Protein AF-A0A2N1QP61-F1 (afdb_monomer)

Foldseek 3Di:
DDDDDDDDPVVVVVVVVVVVVVVQVVQKDAAFFKFKFKDFPAQLVRDDPPDPPVVSNHTDMDIDIAGFRGIDGQQDWGWGQHPVRDIDIGGTHDTQDQDPPDDTTDDSVCVCVVVVVVVVVVVVVD

Structure (mmCIF, N/CA/C/O backbone):
data_AF-A0A2N1QP61-F1
#
_entry.id   AF-A0A2N1QP61-F1
#
loop_
_atom_site.group_PDB
_atom_site.id
_atom_site.type_symbol
_atom_site.label_atom_id
_atom_site.label_alt_id
_atom_site.label_comp_id
_atom_site.label_asym_id
_atom_site.label_entity_id
_atom_site.label_seq_id
_atom_site.pdbx_PDB_ins_code
_atom_site.Cartn_x
_atom_site.Cartn_y
_atom_site.Cartn_z
_atom_site.occupancy
_atom_site.B_iso_or_equiv
_atom_site.auth_seq_id
_atom_site.auth_comp_id
_atom_site.auth_asym_id
_atom_site.auth_atom_id
_atom_site.pdbx_PDB_model_num
ATOM 1 N N . MET A 1 1 ? -13.487 -36.719 -17.118 1.00 32.72 1 MET A N 1
ATOM 2 C CA . MET A 1 1 ? -12.555 -37.842 -17.343 1.00 32.72 1 MET A CA 1
ATOM 3 C C . MET A 1 1 ? -11.614 -37.894 -16.144 1.00 32.72 1 MET A C 1
ATOM 5 O O . MET A 1 1 ? -10.781 -37.013 -16.001 1.00 32.72 1 MET A O 1
ATOM 9 N N . PHE A 1 2 ? -11.874 -38.816 -15.212 1.00 31.78 2 PHE A N 1
ATOM 10 C CA . PHE A 1 2 ? -11.122 -39.012 -13.964 1.00 31.78 2 PHE A CA 1
ATOM 11 C C . PHE A 1 2 ? -9.809 -39.747 -14.272 1.00 31.78 2 PHE A C 1
ATOM 13 O O . PHE A 1 2 ? -9.855 -40.824 -14.861 1.00 31.78 2 PHE A O 1
ATOM 20 N N . VAL A 1 3 ? -8.660 -39.190 -13.883 1.00 34.03 3 VAL A N 1
ATOM 21 C CA . VAL A 1 3 ? -7.358 -39.876 -13.964 1.00 34.03 3 VAL A CA 1
ATOM 22 C C . VAL A 1 3 ? -6.952 -40.347 -12.568 1.00 34.03 3 VAL A C 1
ATOM 24 O O . VAL A 1 3 ? -7.155 -39.652 -11.575 1.00 34.03 3 VAL A O 1
ATOM 27 N N . ALA A 1 4 ? -6.461 -41.584 -12.529 1.00 35.06 4 ALA A N 1
ATOM 28 C CA . ALA A 1 4 ? -6.325 -42.447 -11.369 1.00 35.06 4 ALA A CA 1
ATOM 29 C C . ALA A 1 4 ? -5.340 -41.963 -10.291 1.00 35.06 4 ALA A C 1
ATOM 31 O O . ALA A 1 4 ? -4.312 -41.341 -10.545 1.00 35.06 4 ALA A O 1
ATOM 32 N N . TYR A 1 5 ? -5.694 -42.338 -9.065 1.00 39.62 5 TYR A N 1
ATOM 33 C CA . TYR A 1 5 ? -5.046 -42.062 -7.792 1.00 39.62 5 TYR A CA 1
ATOM 34 C C . TYR A 1 5 ? -3.871 -43.035 -7.568 1.00 39.62 5 TYR A C 1
ATOM 36 O O . TYR A 1 5 ? -4.094 -44.222 -7.330 1.00 39.62 5 TYR A O 1
ATOM 44 N N . LEU A 1 6 ? -2.622 -42.560 -7.620 1.00 43.22 6 LEU A N 1
ATOM 45 C CA . LEU A 1 6 ? -1.447 -43.364 -7.254 1.00 43.22 6 LEU A CA 1
ATOM 46 C C . LEU A 1 6 ? -1.071 -43.138 -5.780 1.00 43.22 6 LEU A C 1
ATOM 48 O O . LEU A 1 6 ? -0.703 -42.042 -5.355 1.00 43.22 6 LEU A O 1
ATOM 52 N N . HIS A 1 7 ? -1.190 -44.217 -5.005 1.00 45.06 7 HIS A N 1
ATOM 53 C CA . HIS A 1 7 ? -0.751 -44.360 -3.618 1.00 45.06 7 HIS A CA 1
ATOM 54 C C . HIS A 1 7 ? 0.782 -44.421 -3.540 1.00 45.06 7 HIS A C 1
ATOM 56 O O . HIS A 1 7 ? 1.375 -45.493 -3.597 1.00 45.06 7 HIS A O 1
ATOM 62 N N . SER A 1 8 ? 1.433 -43.272 -3.376 1.00 39.12 8 SER A N 1
ATOM 63 C CA . SER A 1 8 ? 2.819 -43.213 -2.908 1.00 39.12 8 SER A CA 1
ATOM 64 C C . SER A 1 8 ? 2.978 -41.998 -2.003 1.00 39.12 8 SER A C 1
ATOM 66 O O . SER A 1 8 ? 2.856 -40.855 -2.449 1.00 39.12 8 SER A O 1
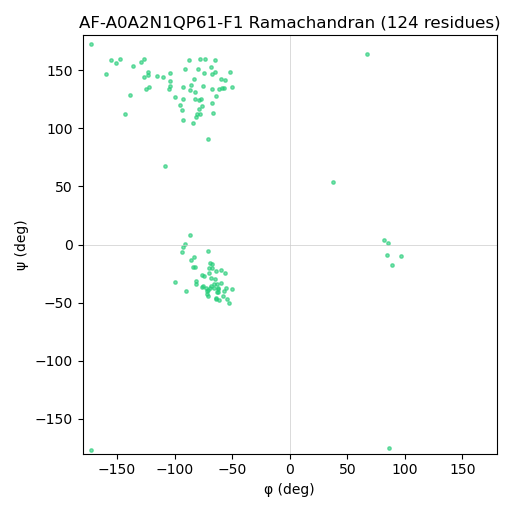ATOM 68 N N . SER A 1 9 ? 3.210 -42.241 -0.711 1.00 52.19 9 SER A N 1
ATOM 69 C CA . SER A 1 9 ? 3.411 -41.199 0.309 1.00 52.19 9 SER A CA 1
ATOM 70 C C . SER A 1 9 ? 4.559 -40.246 -0.044 1.00 52.19 9 SER A C 1
ATOM 72 O O . SER A 1 9 ? 4.516 -39.085 0.339 1.00 52.19 9 SER A O 1
ATOM 74 N N . LYS A 1 10 ? 5.520 -40.691 -0.865 1.00 49.25 10 LYS A N 1
AT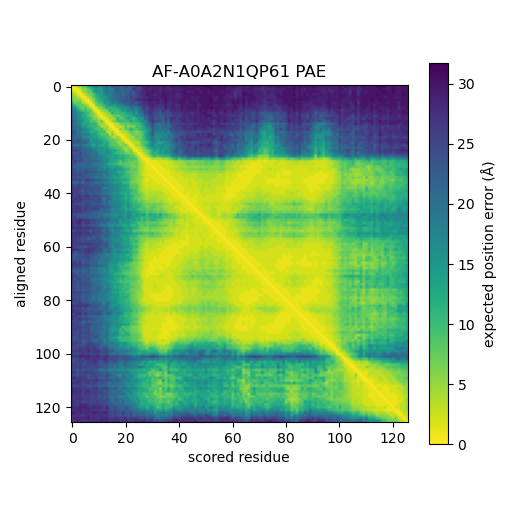OM 75 C CA . LYS A 1 10 ? 6.644 -39.878 -1.355 1.00 49.25 10 LYS A CA 1
ATOM 76 C C . LYS A 1 10 ? 6.272 -38.882 -2.459 1.00 49.25 10 LYS A C 1
ATOM 78 O O . LYS A 1 10 ? 6.939 -37.867 -2.619 1.00 49.25 10 LYS A O 1
ATOM 83 N N . VAL A 1 11 ? 5.217 -39.162 -3.228 1.00 52.69 11 VAL A N 1
ATOM 84 C CA . VAL A 1 11 ? 4.763 -38.281 -4.319 1.00 52.69 11 VAL A CA 1
ATOM 85 C C . VAL A 1 11 ? 3.913 -37.136 -3.770 1.00 52.69 11 VAL A C 1
ATOM 87 O O . VAL A 1 11 ? 4.007 -36.023 -4.273 1.00 52.69 11 VAL A O 1
ATOM 90 N N . ARG A 1 12 ? 3.140 -37.374 -2.701 1.00 49.28 12 ARG A N 1
ATOM 91 C CA . ARG A 1 12 ? 2.321 -36.337 -2.049 1.00 49.28 12 ARG A CA 1
ATOM 92 C C . ARG A 1 12 ? 3.173 -35.221 -1.441 1.00 49.28 12 ARG A C 1
ATOM 94 O O . ARG A 1 12 ? 2.945 -34.069 -1.775 1.00 49.28 12 ARG A O 1
ATOM 101 N N . GLU A 1 13 ? 4.229 -35.575 -0.703 1.00 49.84 13 GLU A N 1
ATOM 102 C CA . GLU A 1 13 ? 5.192 -34.609 -0.139 1.00 49.84 13 GLU A CA 1
ATOM 103 C C . GLU A 1 13 ? 5.814 -33.703 -1.221 1.00 49.84 13 GLU A C 1
ATOM 105 O O . GLU A 1 13 ? 6.006 -32.507 -1.012 1.00 49.84 13 GLU A O 1
ATOM 110 N N . ASN A 1 14 ? 6.092 -34.260 -2.406 1.00 51.31 14 ASN A N 1
ATOM 111 C CA . ASN A 1 14 ? 6.710 -33.528 -3.511 1.00 51.31 14 ASN A CA 1
ATOM 112 C C . ASN A 1 14 ? 5.713 -32.599 -4.230 1.00 51.31 14 ASN A C 1
ATOM 114 O O . ASN A 1 14 ? 6.067 -31.496 -4.634 1.00 51.31 14 ASN A O 1
ATOM 118 N N . VAL A 1 15 ? 4.449 -33.013 -4.367 1.00 55.62 15 VAL A N 1
ATOM 119 C CA . VAL A 1 15 ? 3.389 -32.181 -4.964 1.00 55.62 15 VAL A CA 1
ATOM 120 C C . VAL A 1 15 ? 2.972 -31.052 -4.018 1.00 55.62 15 VAL A C 1
ATOM 122 O O . VAL A 1 15 ? 2.773 -29.932 -4.482 1.00 55.62 15 VAL A O 1
ATOM 125 N N . ASP A 1 16 ? 2.918 -31.306 -2.709 1.00 54.53 16 ASP A N 1
ATOM 126 C CA . ASP A 1 16 ? 2.632 -30.284 -1.696 1.00 54.53 16 ASP A CA 1
ATOM 127 C C . ASP A 1 16 ? 3.723 -29.197 -1.671 1.00 54.53 16 ASP A C 1
ATOM 129 O O . ASP A 1 16 ? 3.402 -28.008 -1.647 1.00 54.53 16 ASP A O 1
ATOM 133 N N . GLY A 1 17 ? 5.002 -29.577 -1.797 1.00 51.47 17 GLY A N 1
ATOM 134 C CA . GLY A 1 17 ? 6.114 -28.626 -1.925 1.00 51.47 17 GLY A CA 1
ATOM 135 C C . GLY A 1 17 ? 6.080 -27.803 -3.222 1.00 51.47 17 GLY A C 1
ATOM 136 O O . GLY A 1 17 ? 6.353 -26.605 -3.204 1.00 51.47 17 GLY A O 1
ATOM 137 N N . ILE A 1 18 ? 5.677 -28.409 -4.345 1.00 58.19 18 ILE A N 1
ATOM 138 C CA . ILE A 1 18 ? 5.511 -27.711 -5.634 1.00 58.19 18 ILE A CA 1
ATOM 139 C C . ILE A 1 18 ? 4.324 -26.736 -5.590 1.00 58.19 18 ILE A C 1
ATOM 141 O O . ILE A 1 18 ? 4.393 -25.651 -6.168 1.00 58.19 18 ILE A O 1
ATOM 145 N N . LEU A 1 19 ? 3.235 -27.096 -4.905 1.00 52.09 19 LEU A N 1
ATOM 146 C CA . LEU A 1 19 ? 2.079 -26.218 -4.721 1.00 52.09 19 LEU A CA 1
ATOM 147 C C . LEU A 1 19 ? 2.396 -25.063 -3.768 1.00 52.09 19 LEU A C 1
ATOM 149 O O . LEU A 1 19 ? 2.000 -23.938 -4.055 1.00 52.09 19 LEU A O 1
ATOM 153 N N . GLN A 1 20 ? 3.153 -25.301 -2.695 1.00 52.78 20 GLN A N 1
ATOM 154 C CA . GLN A 1 20 ? 3.620 -24.244 -1.793 1.00 52.78 20 GLN A CA 1
ATOM 155 C C . GLN A 1 20 ? 4.574 -23.264 -2.494 1.00 52.78 20 GLN A C 1
ATOM 157 O O . GLN A 1 20 ? 4.341 -22.061 -2.422 1.00 52.78 20 GLN A O 1
ATOM 162 N N . ASP A 1 21 ? 5.561 -23.745 -3.262 1.00 50.34 21 ASP A N 1
ATOM 163 C CA . ASP A 1 21 ? 6.471 -22.875 -4.035 1.00 50.34 21 ASP A CA 1
ATOM 164 C C . ASP A 1 21 ? 5.714 -22.063 -5.102 1.00 50.34 21 ASP A C 1
ATOM 166 O O . ASP A 1 21 ? 6.022 -20.898 -5.358 1.00 50.34 21 ASP A O 1
ATOM 170 N N . ARG A 1 22 ? 4.661 -22.637 -5.698 1.00 49.06 22 ARG A N 1
ATOM 171 C CA . ARG A 1 22 ? 3.806 -21.933 -6.663 1.00 49.06 22 ARG A CA 1
ATOM 172 C C . ARG A 1 22 ? 2.923 -20.873 -5.998 1.00 49.06 22 ARG A C 1
ATOM 174 O O . ARG A 1 22 ? 2.844 -19.764 -6.516 1.00 49.06 22 ARG A O 1
ATOM 181 N N . GLN A 1 23 ? 2.328 -21.176 -4.844 1.00 50.09 23 GLN A N 1
ATOM 182 C CA . GLN A 1 23 ? 1.527 -20.230 -4.054 1.00 50.09 23 GLN A CA 1
ATOM 183 C C . GLN A 1 23 ? 2.377 -19.078 -3.486 1.00 50.09 23 GLN A C 1
ATOM 185 O O . GLN A 1 23 ? 1.916 -17.941 -3.417 1.00 50.09 23 GLN A O 1
ATOM 190 N N . GLU A 1 24 ? 3.638 -19.332 -3.130 1.00 50.50 24 GLU A N 1
ATOM 191 C CA . GLU A 1 24 ? 4.573 -18.312 -2.639 1.00 50.50 24 GLU A CA 1
ATOM 192 C C . GLU A 1 24 ? 5.109 -17.417 -3.770 1.00 50.50 24 GLU A C 1
ATOM 194 O O . GLU A 1 24 ? 5.231 -16.200 -3.609 1.00 50.50 24 GLU A O 1
ATOM 199 N N . ARG A 1 25 ? 5.333 -17.985 -4.964 1.00 48.81 25 ARG A N 1
ATOM 200 C CA . ARG A 1 25 ? 5.654 -17.217 -6.180 1.00 48.81 25 ARG A CA 1
ATOM 201 C C . ARG A 1 25 ? 4.481 -16.377 -6.680 1.00 48.81 25 ARG A C 1
ATOM 203 O O . ARG A 1 25 ? 4.716 -15.262 -7.134 1.00 48.81 25 ARG A O 1
ATOM 210 N N . GLU A 1 26 ? 3.248 -16.866 -6.556 1.00 54.19 26 GLU A N 1
ATOM 211 C CA . GLU A 1 26 ? 2.020 -16.107 -6.855 1.00 54.19 26 GLU A CA 1
ATOM 212 C C . GLU A 1 26 ? 1.790 -14.953 -5.867 1.00 54.19 26 GLU A C 1
ATOM 214 O O . GLU A 1 26 ? 1.107 -13.984 -6.189 1.00 54.19 26 GLU A O 1
ATOM 219 N N . ARG A 1 27 ? 2.411 -15.003 -4.682 1.00 65.19 27 ARG A N 1
ATOM 220 C CA . ARG A 1 27 ? 2.317 -13.936 -3.681 1.00 65.19 27 ARG A CA 1
ATOM 221 C C . ARG A 1 27 ? 3.330 -12.814 -3.877 1.00 65.19 27 ARG A C 1
ATOM 223 O O . ARG A 1 27 ? 3.186 -11.776 -3.228 1.00 65.19 27 ARG A O 1
ATOM 230 N N . LYS A 1 28 ? 4.347 -13.017 -4.724 1.00 87.38 28 LYS A N 1
ATOM 231 C CA . LYS A 1 28 ? 5.458 -12.082 -4.923 1.00 87.38 28 LYS A CA 1
ATOM 232 C C . LYS A 1 28 ? 5.175 -11.121 -6.073 1.00 87.38 28 LYS A C 1
ATOM 234 O O . LYS A 1 28 ? 5.284 -11.463 -7.246 1.00 87.38 28 LYS A O 1
ATOM 239 N N . VAL A 1 29 ? 4.898 -9.882 -5.704 1.00 92.81 29 VAL A N 1
ATOM 240 C CA . VAL A 1 29 ? 4.650 -8.769 -6.608 1.00 92.81 29 VAL A CA 1
ATOM 241 C C . VAL A 1 29 ? 5.974 -8.119 -7.010 1.00 92.81 29 VAL A C 1
ATOM 243 O O . VAL A 1 29 ? 6.872 -7.915 -6.186 1.00 92.81 29 VAL A O 1
ATOM 246 N N . LYS A 1 30 ? 6.117 -7.796 -8.296 1.00 94.25 30 LYS A N 1
ATOM 247 C CA . LYS A 1 30 ? 7.342 -7.212 -8.846 1.00 94.25 30 LYS A CA 1
ATOM 248 C C . LYS A 1 30 ? 7.449 -5.715 -8.583 1.00 94.25 30 LYS A C 1
ATOM 250 O O . LYS A 1 30 ? 6.455 -4.993 -8.519 1.00 94.25 30 LYS A O 1
ATOM 255 N N . LYS A 1 31 ? 8.688 -5.225 -8.477 1.00 95.25 31 LYS A N 1
ATOM 256 C CA . LYS A 1 31 ? 8.979 -3.788 -8.518 1.00 95.25 31 LYS A CA 1
ATOM 257 C C . LYS A 1 31 ? 8.290 -3.156 -9.733 1.00 95.25 31 LYS A C 1
ATOM 259 O O . LYS A 1 31 ? 8.379 -3.679 -10.839 1.00 95.25 31 LYS A O 1
ATOM 264 N N . GLY A 1 32 ? 7.665 -2.001 -9.530 1.00 93.38 32 GLY A N 1
ATOM 265 C CA . GLY A 1 32 ? 6.938 -1.276 -10.569 1.00 93.38 32 GLY A CA 1
ATOM 266 C C . GLY A 1 32 ? 5.469 -1.675 -10.706 1.00 93.38 32 GLY A C 1
ATOM 267 O O . GLY A 1 32 ? 4.703 -0.870 -11.228 1.00 93.38 32 GLY A O 1
ATOM 268 N N . SER A 1 33 ? 5.044 -2.831 -10.180 1.00 93.75 33 SER A N 1
ATOM 269 C CA . SER A 1 33 ? 3.624 -3.191 -10.149 1.00 93.75 33 SER A CA 1
ATOM 270 C C . SER A 1 33 ? 2.818 -2.165 -9.357 1.00 93.75 33 SER A C 1
ATOM 272 O O . SER A 1 33 ? 3.255 -1.655 -8.318 1.00 93.75 33 SER A O 1
ATOM 274 N N . TRP A 1 34 ? 1.610 -1.898 -9.841 1.00 93.44 34 TRP A N 1
ATOM 275 C CA . TRP A 1 34 ? 0.636 -1.066 -9.154 1.00 93.44 34 TRP A CA 1
ATOM 276 C C . TRP A 1 34 ? 0.005 -1.850 -8.016 1.00 93.44 34 TRP A C 1
ATOM 278 O O . TRP A 1 34 ? -0.641 -2.870 -8.242 1.00 93.44 34 TRP A O 1
ATOM 288 N N . VAL A 1 35 ? 0.172 -1.376 -6.789 1.00 95.06 35 VAL A N 1
ATOM 289 C CA . VAL A 1 35 ? -0.356 -2.047 -5.599 1.00 95.06 35 VAL A CA 1
ATOM 290 C C . VAL A 1 35 ? -1.137 -1.078 -4.733 1.00 95.06 35 VAL A C 1
ATOM 292 O O . VAL A 1 35 ? -0.921 0.135 -4.771 1.00 95.06 35 VAL A O 1
ATOM 295 N N . GLN A 1 36 ? -2.034 -1.622 -3.918 1.00 95.56 36 GLN A N 1
ATOM 296 C CA . GLN A 1 36 ? -2.678 -0.885 -2.840 1.00 95.56 36 GLN A CA 1
ATOM 297 C C . GLN A 1 36 ? -2.005 -1.196 -1.510 1.00 95.56 36 GLN A C 1
ATOM 299 O O . GLN A 1 36 ? -1.926 -2.355 -1.100 1.00 95.56 36 GLN A O 1
ATOM 304 N N . ILE A 1 37 ? -1.599 -0.145 -0.808 1.00 96.75 37 ILE A N 1
ATOM 305 C CA . ILE A 1 37 ? -1.128 -0.220 0.569 1.00 96.75 37 ILE A CA 1
ATOM 306 C C . ILE A 1 37 ? -2.194 0.280 1.542 1.00 96.75 37 ILE A C 1
ATOM 308 O O . ILE A 1 37 ? -2.954 1.198 1.226 1.00 96.75 37 ILE A O 1
ATOM 312 N N . GLU A 1 38 ? -2.222 -0.305 2.735 1.00 97.25 38 GLU A N 1
ATOM 313 C CA . GLU A 1 38 ? -3.063 0.126 3.853 1.00 97.25 38 GLU A CA 1
ATOM 314 C C . GLU A 1 38 ? -2.216 0.351 5.113 1.00 97.25 38 GLU A C 1
ATOM 316 O O . GLU A 1 38 ? -1.238 -0.360 5.359 1.00 97.25 38 GLU A O 1
ATOM 321 N N . TRP A 1 39 ? -2.577 1.351 5.916 1.00 96.44 39 TRP A N 1
ATOM 322 C CA . TRP A 1 39 ? -2.024 1.557 7.256 1.00 96.44 39 TRP A CA 1
ATOM 323 C C . TRP A 1 39 ? -3.045 2.239 8.170 1.00 96.44 39 TRP A C 1
ATOM 325 O O . TRP A 1 39 ? -3.949 2.933 7.698 1.00 96.44 39 TRP A O 1
ATOM 335 N N . THR A 1 40 ? -2.903 2.066 9.484 1.00 96.19 40 THR A N 1
ATOM 336 C CA . THR A 1 40 ? -3.660 2.864 10.457 1.00 96.19 40 THR A CA 1
ATOM 337 C C . THR A 1 40 ? -3.012 4.235 10.586 1.00 96.19 40 THR A C 1
ATOM 339 O O . THR A 1 40 ? -1.814 4.329 10.847 1.00 96.19 40 THR A O 1
ATOM 342 N N . LEU A 1 41 ? -3.790 5.292 10.361 1.00 95.44 41 LEU A N 1
ATOM 343 C CA . LEU A 1 41 ? -3.336 6.672 10.520 1.00 95.44 41 LEU A CA 1
ATOM 344 C C . LEU A 1 41 ? -3.585 7.192 11.933 1.00 95.44 41 LEU A C 1
ATOM 346 O O . LEU A 1 41 ? -2.738 7.909 12.447 1.00 95.44 41 LEU A O 1
ATOM 350 N N . LEU A 1 42 ? -4.735 6.855 12.523 1.00 95.19 42 LEU A N 1
ATOM 351 C CA . LEU A 1 42 ? -5.078 7.194 13.904 1.00 95.19 42 LEU A CA 1
ATOM 352 C C . LEU A 1 42 ? -5.749 5.997 14.560 1.00 95.19 42 LEU A C 1
ATOM 354 O O . LEU A 1 42 ? -6.736 5.470 14.032 1.00 95.19 42 LEU A O 1
ATOM 358 N N . GLU A 1 43 ? -5.251 5.613 15.722 1.00 95.62 43 GLU A N 1
ATOM 359 C CA . GLU A 1 43 ? -5.925 4.655 16.586 1.00 95.62 43 GLU A CA 1
ATOM 360 C C . GLU A 1 43 ? -7.145 5.301 17.272 1.00 95.62 43 GLU A C 1
ATOM 362 O O . GLU A 1 43 ? -7.217 6.531 17.362 1.00 95.62 43 GLU A O 1
ATOM 367 N N . PRO A 1 44 ? -8.119 4.517 17.776 1.00 93.75 44 PRO A N 1
ATOM 368 C CA . PRO A 1 44 ? -9.327 5.042 18.423 1.00 93.75 44 PRO A CA 1
ATOM 369 C C . PRO A 1 44 ? -9.057 6.099 19.507 1.00 93.75 44 PRO A C 1
ATOM 371 O O . PRO A 1 44 ? -9.770 7.097 19.596 1.00 93.75 44 PRO A O 1
ATOM 374 N N . GLN A 1 45 ? -7.992 5.926 20.295 1.00 92.38 45 GLN A N 1
ATOM 375 C CA . GLN A 1 45 ? -7.589 6.864 21.350 1.00 92.38 45 GLN A CA 1
ATOM 376 C C . GLN A 1 45 ? -7.042 8.206 20.834 1.00 92.38 45 GLN A C 1
ATOM 378 O O . GLN A 1 45 ? -7.050 9.190 21.567 1.00 92.38 45 GLN A O 1
ATOM 383 N N . GLU A 1 46 ? -6.591 8.265 19.581 1.00 93.06 46 GLU A N 1
ATOM 384 C CA . 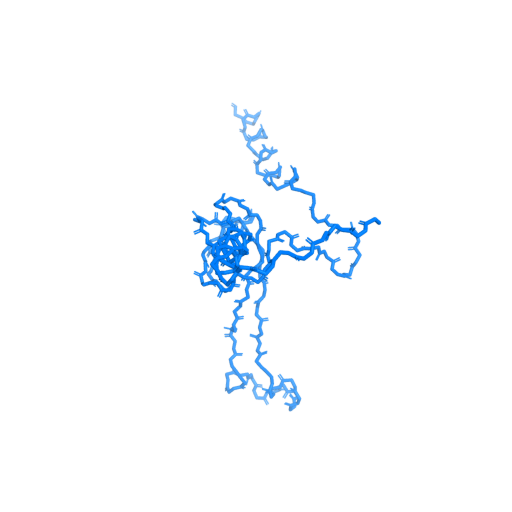GLU A 1 46 ? -6.072 9.479 18.935 1.00 93.06 46 GLU A CA 1
ATOM 385 C C . GLU A 1 46 ? -7.177 10.227 18.165 1.00 93.06 46 GLU A C 1
ATOM 387 O O . GLU A 1 46 ? -6.947 11.288 17.577 1.00 93.06 46 GLU A O 1
ATOM 392 N N . ARG A 1 47 ? -8.402 9.681 18.148 1.00 93.44 47 ARG A N 1
ATOM 393 C CA . ARG A 1 47 ? -9.555 10.262 17.454 1.00 93.44 47 ARG A CA 1
ATOM 394 C C . ARG A 1 47 ? -10.095 11.470 18.234 1.00 93.44 47 ARG A C 1
ATOM 396 O O . ARG A 1 47 ? -10.283 11.386 19.449 1.00 93.44 47 ARG A O 1
ATOM 403 N N . PRO A 1 48 ? -10.438 12.580 17.557 1.00 92.12 48 PRO A N 1
ATOM 404 C CA . PRO A 1 48 ? -10.963 13.766 18.224 1.00 92.12 48 PRO A CA 1
ATOM 405 C C . PRO A 1 48 ? -12.216 13.515 19.076 1.00 92.12 48 PRO A C 1
ATOM 407 O O . PRO A 1 48 ? -13.146 12.806 18.680 1.00 92.12 48 PRO A O 1
ATOM 410 N N . SER A 1 49 ? -12.282 14.193 20.223 1.00 89.19 49 SER A N 1
ATOM 411 C CA . SER A 1 49 ? -13.356 14.062 21.216 1.00 89.19 49 SER A CA 1
ATOM 412 C C . SER A 1 49 ? -14.709 14.652 20.795 1.00 89.19 49 SER A C 1
ATOM 414 O O . SER A 1 49 ? -15.692 14.488 21.515 1.00 89.19 49 SER A O 1
ATOM 416 N N . HIS A 1 50 ? -14.790 15.317 19.644 1.00 94.12 50 HIS A N 1
ATOM 417 C CA . HIS A 1 50 ? -16.041 15.845 19.093 1.00 94.12 50 HIS A CA 1
ATOM 418 C C . HIS A 1 50 ? -16.725 14.880 18.109 1.00 94.12 50 HIS A C 1
ATOM 420 O O . HIS A 1 50 ? -17.831 15.153 17.654 1.00 94.12 50 HIS A O 1
ATOM 426 N N . LEU A 1 51 ? -16.089 13.755 17.758 1.00 92.06 51 LEU A N 1
ATOM 427 C CA . LEU A 1 51 ? -16.690 12.760 16.867 1.00 92.06 51 LEU A CA 1
ATOM 428 C C . LEU A 1 51 ? -17.779 11.949 17.591 1.00 92.06 51 LEU A C 1
ATOM 430 O O . LEU A 1 51 ? -17.611 11.669 18.783 1.00 92.06 51 LEU A O 1
ATOM 434 N N . PRO A 1 52 ? -18.841 11.498 16.892 1.00 94.31 52 PRO A N 1
ATOM 435 C CA . PRO A 1 52 ? -19.800 10.537 17.438 1.00 94.31 52 PRO A CA 1
ATOM 436 C C . PRO A 1 52 ? -19.107 9.296 18.015 1.00 94.31 52 PRO A C 1
ATOM 438 O O . PRO A 1 52 ? -18.062 8.882 17.506 1.00 94.31 52 PRO A O 1
ATOM 441 N N . ALA A 1 53 ? -19.691 8.698 19.059 1.00 91.06 53 ALA A N 1
ATOM 442 C CA . ALA A 1 53 ? -19.085 7.583 19.796 1.00 91.06 53 ALA A CA 1
ATOM 443 C C . ALA A 1 53 ? -18.699 6.409 18.878 1.00 91.06 53 ALA A C 1
ATOM 445 O O . ALA A 1 53 ? -17.555 5.962 18.913 1.00 91.06 53 ALA A O 1
ATOM 446 N N . GLU A 1 54 ? -19.608 6.010 17.986 1.00 92.00 54 GLU A N 1
ATOM 447 C CA . GLU A 1 54 ? -19.392 4.978 16.959 1.00 92.00 54 GLU A CA 1
ATOM 448 C C . GLU A 1 54 ? -18.136 5.256 16.114 1.00 92.00 54 GLU A C 1
ATOM 450 O O . GLU A 1 54 ? -17.236 4.430 15.977 1.00 92.00 54 GLU A O 1
ATOM 455 N N . THR A 1 55 ? -18.026 6.481 15.600 1.00 91.12 55 THR A N 1
ATOM 456 C CA . THR A 1 55 ? -16.935 6.919 14.723 1.00 91.12 55 THR A CA 1
ATOM 457 C C . THR A 1 55 ? -15.598 7.049 15.459 1.00 91.12 55 THR A C 1
ATOM 459 O O . THR A 1 55 ? -14.535 6.980 14.832 1.00 91.12 55 THR A O 1
ATOM 462 N N . ARG A 1 56 ? -15.625 7.261 16.779 1.00 91.75 56 ARG A N 1
ATOM 463 C CA . ARG A 1 56 ? -14.432 7.325 17.634 1.00 91.75 56 ARG A CA 1
ATOM 464 C C . ARG A 1 56 ? -13.929 5.940 18.031 1.00 91.75 56 ARG A C 1
ATOM 466 O O . ARG A 1 56 ? -12.729 5.771 18.194 1.00 91.75 56 ARG A O 1
ATOM 473 N N . ALA A 1 57 ? -14.829 4.968 18.159 1.00 92.50 57 ALA A N 1
ATOM 474 C CA . ALA A 1 57 ? -14.500 3.611 18.584 1.00 92.50 57 ALA A CA 1
ATOM 475 C C . ALA A 1 57 ? -13.679 2.820 17.548 1.00 92.50 57 ALA A C 1
ATOM 477 O O . ALA A 1 57 ? -13.082 1.802 17.889 1.00 92.50 57 ALA A O 1
ATOM 478 N N . VAL A 1 58 ? -13.626 3.281 16.293 1.00 94.44 58 VAL A N 1
ATOM 479 C CA . VAL A 1 58 ? -12.926 2.601 15.196 1.00 94.44 58 VAL A CA 1
ATOM 480 C C . VAL A 1 58 ? -11.670 3.361 14.738 1.00 94.44 58 VAL A C 1
ATOM 482 O O . VAL A 1 58 ? -11.674 4.598 14.706 1.00 94.44 58 VAL A O 1
ATOM 485 N N . PRO A 1 59 ? -10.594 2.648 14.346 1.00 95.31 59 PRO A N 1
ATOM 486 C CA . PRO A 1 59 ? -9.378 3.270 13.833 1.00 95.31 59 PRO A CA 1
ATOM 487 C C . PRO A 1 59 ? -9.621 3.948 12.483 1.00 95.31 59 PRO A C 1
ATOM 489 O O . PRO A 1 59 ? -10.369 3.451 11.635 1.00 95.31 59 PRO A O 1
ATOM 492 N N . LEU A 1 60 ? -8.921 5.055 12.240 1.00 95.38 60 LEU A N 1
ATOM 493 C CA . LEU A 1 60 ? -8.883 5.688 10.927 1.00 95.38 60 LEU A CA 1
ATOM 494 C C . LEU A 1 60 ? -7.826 4.997 10.064 1.00 95.38 60 LEU A C 1
ATOM 496 O O . LEU A 1 60 ? -6.625 5.212 10.236 1.00 95.38 60 LEU A O 1
ATOM 500 N N . ARG A 1 61 ? -8.277 4.175 9.117 1.00 95.19 61 ARG A N 1
ATOM 501 C CA . ARG A 1 61 ? -7.409 3.471 8.167 1.00 95.19 61 ARG A CA 1
ATOM 502 C C . ARG A 1 61 ? -7.244 4.270 6.882 1.00 95.19 61 ARG A C 1
ATOM 504 O O . ARG A 1 61 ? -8.217 4.762 6.317 1.00 95.19 61 ARG A O 1
ATOM 511 N N . MET A 1 62 ? -6.011 4.355 6.407 1.00 96.19 62 MET A N 1
ATOM 512 C CA . MET A 1 62 ? -5.657 4.972 5.137 1.00 96.19 62 MET A CA 1
ATOM 513 C C . MET A 1 62 ? -5.354 3.905 4.103 1.00 96.19 62 MET A C 1
ATOM 515 O O . MET A 1 62 ? -4.706 2.904 4.398 1.00 96.19 62 MET A O 1
ATOM 519 N N . ARG A 1 63 ? -5.792 4.158 2.871 1.00 94.81 63 ARG A N 1
ATOM 520 C CA . ARG A 1 63 ? -5.469 3.350 1.698 1.00 94.81 63 ARG A CA 1
ATOM 521 C C . ARG A 1 63 ? -4.870 4.249 0.637 1.00 94.81 63 ARG A C 1
ATOM 523 O O . ARG A 1 63 ? -5.416 5.311 0.346 1.00 94.81 63 ARG A O 1
ATOM 530 N N . ALA A 1 64 ? -3.772 3.813 0.043 1.00 95.00 64 ALA A N 1
ATOM 531 C CA . ALA A 1 64 ? -3.162 4.495 -1.087 1.00 95.00 64 ALA A CA 1
ATOM 532 C C . ALA A 1 64 ? -2.757 3.480 -2.149 1.00 95.00 64 ALA A C 1
ATOM 534 O O . ALA A 1 64 ? -2.488 2.321 -1.839 1.00 95.00 64 ALA A O 1
ATOM 535 N N . LYS A 1 65 ? -2.703 3.926 -3.403 1.00 94.38 65 LYS A N 1
ATOM 536 C CA . LYS A 1 65 ? -2.195 3.130 -4.520 1.00 94.38 65 LYS A CA 1
ATOM 537 C C . LYS A 1 65 ? -0.925 3.769 -5.079 1.00 94.38 65 LYS A C 1
ATOM 539 O O . LYS A 1 65 ? -0.797 4.996 -5.083 1.00 94.38 65 LYS A O 1
ATOM 544 N N . GLY A 1 66 ? 0.008 2.943 -5.529 1.00 94.88 66 GLY A N 1
ATOM 545 C CA . GLY A 1 66 ? 1.266 3.394 -6.115 1.00 94.88 66 GLY A CA 1
ATOM 546 C C . GLY A 1 66 ? 2.072 2.244 -6.706 1.00 94.88 66 GLY A C 1
ATOM 547 O O . GLY A 1 66 ? 1.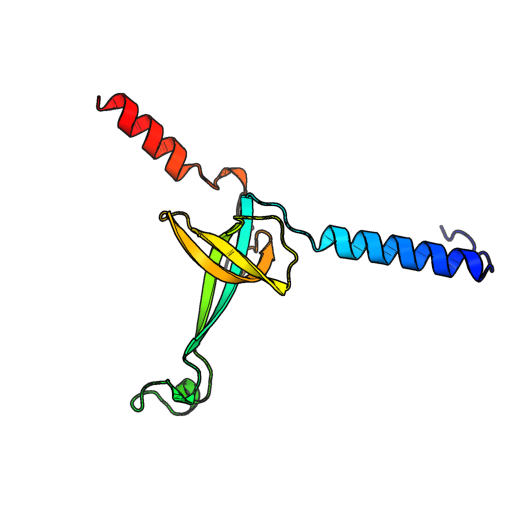724 1.078 -6.526 1.00 94.88 66 GLY A O 1
ATOM 548 N N . CYS A 1 67 ? 3.160 2.579 -7.393 1.00 95.75 67 CYS A N 1
ATOM 549 C CA . CYS A 1 67 ? 4.088 1.600 -7.951 1.00 95.75 67 CYS A CA 1
ATOM 550 C C . CYS A 1 67 ? 5.071 1.128 -6.875 1.00 95.75 67 CYS A C 1
ATOM 552 O O . CYS A 1 67 ? 5.689 1.959 -6.206 1.00 95.75 67 CYS A O 1
ATOM 554 N N . LEU A 1 68 ? 5.257 -0.183 -6.723 1.00 96.75 68 LEU A N 1
ATOM 555 C CA . LEU A 1 68 ? 6.243 -0.747 -5.795 1.00 96.75 68 LEU A CA 1
ATOM 556 C C . LEU A 1 68 ? 7.668 -0.273 -6.095 1.00 96.75 68 LEU A C 1
ATOM 558 O O . LEU A 1 68 ? 8.122 -0.331 -7.238 1.00 96.75 68 LEU A O 1
ATOM 562 N N . GLU A 1 69 ? 8.417 0.112 -5.059 1.00 96.62 69 GLU A N 1
ATOM 563 C CA . GLU A 1 69 ? 9.830 0.488 -5.215 1.00 96.62 69 GLU A CA 1
ATOM 564 C C . GLU A 1 69 ? 10.781 -0.727 -5.241 1.00 96.62 69 GLU A C 1
ATOM 566 O O . GLU A 1 69 ? 11.899 -0.617 -5.756 1.00 96.62 69 GLU A O 1
ATOM 571 N N . LYS A 1 70 ? 10.342 -1.892 -4.735 1.00 95.12 70 LYS A N 1
ATOM 572 C CA . LYS A 1 70 ? 11.077 -3.173 -4.708 1.00 95.12 70 LYS A CA 1
ATOM 573 C C . LYS A 1 70 ? 10.109 -4.358 -4.834 1.00 95.12 70 LYS A C 1
ATOM 575 O O . LYS A 1 70 ? 8.928 -4.199 -4.542 1.00 95.12 70 LYS A O 1
ATOM 580 N N . ASP A 1 71 ? 10.618 -5.524 -5.241 1.00 94.81 71 ASP A N 1
ATOM 581 C CA . ASP A 1 71 ? 9.871 -6.789 -5.179 1.00 94.81 71 ASP A CA 1
ATOM 582 C C . ASP A 1 71 ? 9.427 -7.054 -3.733 1.00 94.81 71 ASP A C 1
ATOM 584 O O . ASP A 1 71 ? 10.235 -6.914 -2.813 1.00 94.81 71 ASP A O 1
ATOM 588 N N . ALA A 1 72 ? 8.173 -7.451 -3.538 1.00 94.25 72 ALA A N 1
ATOM 589 C CA . ALA A 1 72 ? 7.609 -7.699 -2.214 1.00 94.25 72 ALA A CA 1
ATOM 590 C C . ALA A 1 72 ? 6.443 -8.683 -2.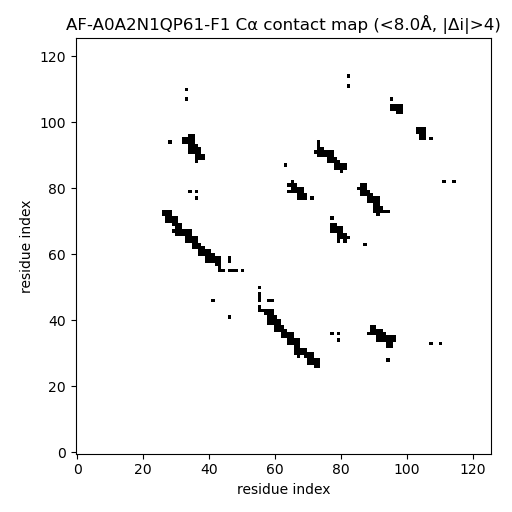279 1.00 94.25 72 ALA A C 1
ATOM 592 O O . ALA A 1 72 ? 5.830 -8.843 -3.334 1.00 94.25 72 ALA A O 1
ATOM 593 N N . ALA A 1 73 ? 6.113 -9.325 -1.161 1.00 92.88 73 ALA A N 1
ATOM 594 C CA . ALA A 1 73 ? 4.927 -10.166 -1.082 1.00 92.88 73 ALA A CA 1
ATOM 595 C C . ALA A 1 73 ? 3.688 -9.384 -0.611 1.00 92.88 73 ALA A C 1
ATOM 597 O O . ALA A 1 73 ? 3.777 -8.425 0.162 1.00 92.88 73 ALA A O 1
ATOM 598 N N . LEU A 1 74 ? 2.499 -9.809 -1.047 1.00 92.00 74 LEU A N 1
ATOM 599 C CA . LEU A 1 74 ? 1.252 -9.313 -0.458 1.00 92.00 74 LEU A CA 1
ATOM 600 C C . LEU A 1 74 ? 1.190 -9.675 1.035 1.00 92.00 74 LEU A C 1
ATOM 602 O O . LEU A 1 74 ? 1.437 -10.815 1.425 1.00 92.00 74 LEU A O 1
ATOM 606 N N . GLY A 1 75 ? 0.821 -8.701 1.863 1.00 94.00 75 GLY A N 1
ATOM 607 C CA . GLY A 1 75 ? 0.819 -8.774 3.324 1.00 94.00 75 GLY A CA 1
ATOM 608 C C . GLY A 1 75 ? 2.067 -8.181 3.984 1.00 94.00 75 GLY A C 1
ATOM 609 O O . GLY A 1 75 ? 2.065 -7.980 5.196 1.00 94.00 75 GLY A O 1
ATOM 610 N N . GLU A 1 76 ? 3.110 -7.849 3.221 1.00 93.88 76 GLU A N 1
ATOM 611 C CA . GLU A 1 76 ? 4.328 -7.236 3.758 1.00 93.88 76 GLU A CA 1
ATOM 612 C C . GLU A 1 76 ? 4.239 -5.710 3.818 1.00 93.88 76 GLU A C 1
ATOM 614 O O . GLU A 1 76 ? 3.462 -5.071 3.103 1.00 93.88 76 GLU A O 1
ATOM 619 N N . ARG A 1 77 ? 5.077 -5.101 4.666 1.00 96.50 77 ARG A N 1
ATOM 620 C CA . ARG A 1 77 ? 5.248 -3.647 4.706 1.00 96.50 77 ARG A CA 1
ATOM 621 C C . ARG A 1 77 ? 6.163 -3.207 3.564 1.00 96.50 77 ARG A C 1
ATOM 623 O O . ARG A 1 77 ? 7.340 -3.549 3.543 1.00 96.50 77 ARG A O 1
ATOM 630 N N . VAL A 1 78 ? 5.628 -2.413 2.645 1.00 97.06 78 VAL A N 1
ATOM 631 C CA . VAL A 1 78 ? 6.293 -1.998 1.404 1.00 97.06 78 VAL A CA 1
ATOM 632 C C . VAL A 1 78 ? 6.294 -0.483 1.250 1.00 97.06 78 VAL A C 1
ATOM 634 O O . VAL A 1 78 ? 5.457 0.206 1.836 1.00 97.06 78 VAL A O 1
ATOM 637 N N . SER A 1 79 ? 7.202 0.025 0.416 1.00 97.75 79 SER A N 1
ATOM 638 C CA . SER A 1 79 ? 7.189 1.412 -0.055 1.00 97.75 79 SER A CA 1
ATOM 639 C C . SER A 1 79 ? 6.705 1.487 -1.499 1.00 97.75 79 SER A C 1
ATOM 641 O O . SER A 1 79 ? 7.147 0.719 -2.358 1.00 97.75 79 SER A O 1
ATOM 643 N N . VAL A 1 80 ? 5.804 2.433 -1.759 1.00 97.12 80 VAL A N 1
ATOM 644 C CA . VAL A 1 80 ? 5.250 2.705 -3.086 1.00 97.12 80 VAL A CA 1
ATOM 645 C C . VAL A 1 80 ? 5.488 4.152 -3.484 1.00 97.12 80 VAL A C 1
ATOM 647 O O . VAL A 1 80 ? 5.416 5.061 -2.655 1.00 97.12 80 VAL A O 1
ATOM 650 N N . ARG A 1 81 ? 5.704 4.374 -4.77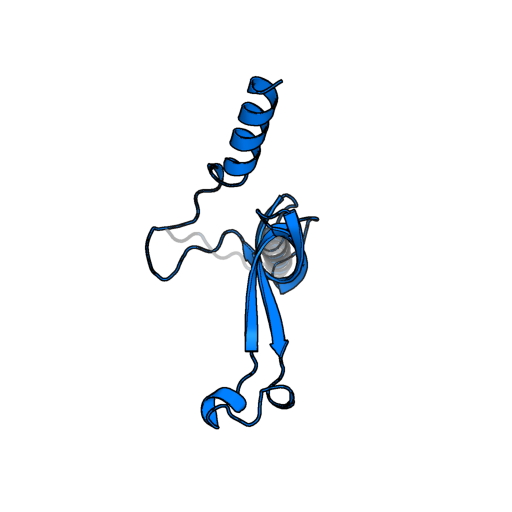7 1.00 97.12 81 ARG A N 1
ATOM 651 C CA . ARG A 1 81 ? 5.723 5.697 -5.394 1.00 97.12 81 ARG A CA 1
ATOM 652 C C . ARG A 1 81 ? 4.351 6.011 -5.975 1.00 97.12 81 ARG A C 1
ATOM 654 O O . ARG A 1 81 ? 3.843 5.293 -6.831 1.00 97.12 81 ARG A O 1
ATOM 661 N N . THR A 1 82 ? 3.736 7.078 -5.487 1.00 94.50 82 THR A N 1
ATOM 662 C CA . THR A 1 82 ? 2.447 7.574 -5.991 1.00 94.50 82 THR A CA 1
ATOM 663 C C . THR A 1 82 ? 2.625 8.348 -7.298 1.00 94.50 82 THR A C 1
ATOM 665 O O . THR A 1 82 ? 3.702 8.880 -7.564 1.00 94.50 82 THR A O 1
ATOM 668 N N . VAL A 1 83 ? 1.545 8.498 -8.072 1.00 88.25 83 VAL A N 1
ATOM 669 C CA . VAL A 1 83 ? 1.520 9.314 -9.309 1.00 88.25 83 VAL A CA 1
ATOM 670 C C . VAL A 1 83 ? 1.860 10.790 -9.081 1.00 88.25 83 VAL A C 1
ATOM 672 O O . VAL A 1 83 ? 2.296 11.472 -9.996 1.00 88.25 83 VAL A O 1
ATOM 675 N N . CYS A 1 84 ? 1.697 11.294 -7.854 1.00 89.12 84 CYS A N 1
ATOM 676 C CA . CYS A 1 84 ? 2.083 12.659 -7.487 1.00 89.12 84 CYS A CA 1
ATOM 677 C C . CYS A 1 84 ? 3.557 12.764 -7.047 1.00 89.12 84 CYS A C 1
ATOM 679 O O . CYS A 1 84 ? 3.955 13.786 -6.494 1.00 89.12 84 CYS A O 1
ATOM 681 N N . GLY A 1 85 ? 4.350 11.699 -7.194 1.00 90.56 85 GLY A N 1
ATOM 682 C CA . GLY A 1 85 ? 5.776 11.675 -6.859 1.00 90.56 85 GLY A CA 1
ATOM 683 C C . GLY A 1 85 ? 6.111 11.458 -5.378 1.00 90.56 85 GLY A C 1
ATOM 684 O O . GLY A 1 85 ? 7.287 11.472 -5.022 1.00 90.56 85 GLY A O 1
ATOM 685 N N . ARG A 1 86 ? 5.121 11.227 -4.503 1.00 95.69 86 ARG A N 1
ATOM 686 C CA . ARG A 1 86 ? 5.355 10.939 -3.073 1.00 95.69 86 ARG A CA 1
ATOM 687 C C . ARG A 1 86 ? 5.675 9.464 -2.851 1.00 95.69 86 ARG A C 1
ATOM 689 O O . ARG A 1 86 ? 5.020 8.616 -3.461 1.00 95.69 86 ARG A O 1
ATOM 696 N N . THR A 1 87 ? 6.591 9.175 -1.929 1.00 97.12 87 THR A N 1
ATOM 697 C CA . THR A 1 87 ? 6.835 7.819 -1.414 1.00 97.12 87 THR A CA 1
ATOM 698 C C . THR A 1 87 ? 6.002 7.594 -0.156 1.00 97.12 87 THR A C 1
ATOM 700 O O . THR A 1 87 ? 6.083 8.380 0.785 1.00 97.12 87 THR A O 1
ATOM 703 N N . LEU A 1 88 ? 5.194 6.534 -0.146 1.00 97.12 88 LEU A N 1
ATOM 704 C CA . LEU A 1 88 ? 4.356 6.139 0.988 1.00 97.12 88 LEU A CA 1
ATOM 705 C C . LEU A 1 88 ? 4.687 4.708 1.409 1.00 97.12 88 LEU A C 1
ATOM 707 O O . LEU A 1 88 ? 5.023 3.882 0.563 1.00 97.12 88 LEU A O 1
ATOM 711 N N . THR A 1 89 ? 4.546 4.405 2.698 1.00 97.50 89 THR A N 1
ATOM 712 C CA . THR A 1 89 ? 4.819 3.073 3.254 1.00 97.50 89 THR A CA 1
ATOM 713 C C . THR A 1 89 ? 3.579 2.518 3.942 1.00 97.50 89 THR A C 1
ATOM 715 O O . THR A 1 89 ? 2.923 3.217 4.710 1.00 97.50 89 THR A O 1
ATOM 718 N N . GLY A 1 90 ? 3.274 1.247 3.705 1.00 96.81 90 GLY A N 1
ATOM 719 C CA . GLY A 1 90 ? 2.134 0.559 4.310 1.00 96.81 90 GLY A CA 1
ATOM 720 C C . GLY A 1 90 ? 2.154 -0.931 3.997 1.00 96.81 90 GLY A C 1
ATOM 721 O O . GLY A 1 90 ? 3.099 -1.421 3.386 1.00 96.81 90 GLY A O 1
ATOM 722 N N . VAL A 1 91 ? 1.132 -1.659 4.431 1.00 97.12 91 VAL A N 1
ATOM 723 C CA . VAL A 1 91 ? 1.005 -3.096 4.157 1.00 97.12 91 VAL A CA 1
ATOM 724 C C . VAL A 1 91 ? 0.418 -3.298 2.765 1.00 97.12 91 VAL A C 1
ATOM 726 O O . VAL A 1 91 ? -0.652 -2.762 2.483 1.00 97.12 91 VAL A O 1
ATOM 729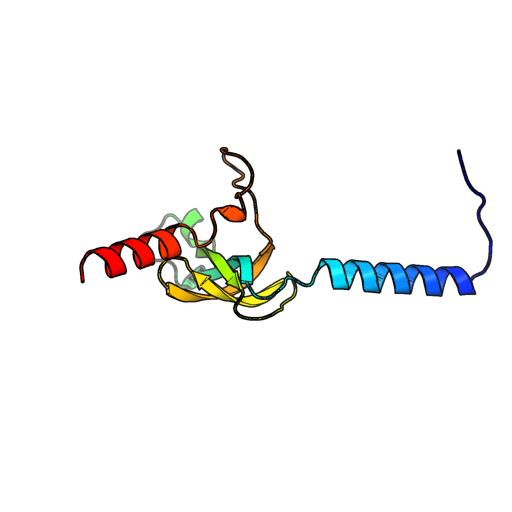 N N . ALA A 1 92 ? 1.088 -4.059 1.898 1.00 96.00 92 ALA A N 1
ATOM 730 C CA . ALA A 1 92 ? 0.589 -4.398 0.567 1.00 96.00 92 ALA A CA 1
ATOM 731 C C . ALA A 1 92 ? -0.646 -5.303 0.678 1.00 96.00 92 ALA A C 1
ATOM 733 O O . ALA A 1 92 ? -0.551 -6.440 1.123 1.00 96.00 92 ALA A O 1
ATOM 734 N N . THR A 1 93 ? -1.814 -4.810 0.279 1.00 93.94 93 THR A N 1
ATOM 735 C CA . THR A 1 93 ? -3.087 -5.540 0.426 1.00 93.94 93 THR A CA 1
ATOM 736 C C . THR A 1 93 ? -3.531 -6.232 -0.856 1.00 93.94 93 THR A C 1
ATOM 738 O O . THR A 1 93 ? -4.149 -7.289 -0.788 1.00 93.94 93 THR A O 1
ATOM 741 N N . ALA A 1 94 ? -3.215 -5.657 -2.018 1.00 91.00 94 ALA A N 1
ATOM 742 C CA . ALA A 1 94 ? -3.577 -6.215 -3.316 1.00 91.00 94 ALA A CA 1
ATOM 743 C C . ALA A 1 94 ? -2.685 -5.663 -4.437 1.00 91.00 94 ALA A C 1
ATOM 745 O O . ALA A 1 94 ? -2.311 -4.485 -4.414 1.00 91.00 94 ALA A O 1
ATOM 746 N N . GLU A 1 95 ? -2.411 -6.500 -5.437 1.00 91.81 95 GLU A N 1
ATOM 747 C CA . GLU A 1 95 ? -1.862 -6.090 -6.730 1.00 91.81 95 GLU A CA 1
ATOM 748 C C . GLU A 1 95 ? -3.004 -5.699 -7.672 1.00 91.81 95 GLU A C 1
ATOM 750 O O . GLU A 1 95 ? -4.022 -6.382 -7.750 1.00 91.81 95 GLU A O 1
ATOM 755 N N . ASN A 1 96 ? -2.846 -4.554 -8.333 1.00 85.94 96 ASN A N 1
ATOM 756 C CA . ASN A 1 96 ? -3.784 -3.945 -9.269 1.00 85.94 96 ASN A CA 1
ATOM 757 C C . ASN A 1 96 ? -5.281 -4.091 -8.896 1.00 85.94 96 ASN A C 1
ATOM 759 O O . ASN A 1 96 ? -6.074 -4.574 -9.709 1.00 85.94 96 ASN A O 1
ATOM 763 N N . PRO A 1 97 ? -5.709 -3.696 -7.677 1.00 83.44 97 PRO A N 1
ATOM 764 C CA . PRO A 1 97 ? -7.073 -3.966 -7.249 1.00 83.44 97 PRO A CA 1
ATOM 765 C C . PRO A 1 97 ? -8.084 -3.158 -8.072 1.00 83.44 97 PRO A C 1
ATOM 767 O O . PRO A 1 97 ? -7.909 -1.932 -8.217 1.00 83.44 97 PRO A O 1
ATOM 770 N N . PRO A 1 98 ? -9.165 -3.807 -8.549 1.00 73.31 98 PRO A N 1
ATOM 771 C CA . PRO A 1 98 ? -10.230 -3.137 -9.278 1.00 73.31 98 PRO A CA 1
ATOM 772 C C . PRO A 1 98 ? -10.956 -2.138 -8.374 1.00 73.31 98 PRO A C 1
ATOM 774 O O . PRO A 1 98 ? -10.924 -2.231 -7.143 1.00 73.31 98 PRO A O 1
ATOM 777 N N . TYR A 1 99 ? -11.639 -1.171 -8.980 1.00 65.31 99 TYR A N 1
ATOM 778 C CA . TYR A 1 99 ? -12.570 -0.330 -8.239 1.00 65.31 99 TYR A CA 1
ATOM 779 C C . TYR A 1 99 ? -13.862 -1.119 -8.009 1.00 65.31 99 TYR A C 1
ATOM 781 O O . TYR A 1 99 ? -14.594 -1.433 -8.942 1.00 65.31 99 TYR A O 1
ATOM 789 N N . THR A 1 100 ? -14.139 -1.465 -6.749 1.00 62.31 100 THR A N 1
ATOM 790 C CA . THR A 1 100 ? -15.335 -2.233 -6.357 1.00 62.31 100 THR A CA 1
ATOM 791 C C . THR A 1 100 ? -16.638 -1.452 -6.548 1.00 62.31 100 THR A C 1
ATOM 793 O O . THR A 1 100 ? -17.703 -2.055 -6.626 1.00 62.31 100 THR A O 1
ATOM 796 N N . HIS A 1 101 ? -16.559 -0.125 -6.699 1.00 64.69 101 HIS A N 1
ATOM 797 C CA . HIS A 1 101 ? -17.673 0.757 -7.047 1.00 64.69 101 HIS A CA 1
ATOM 798 C C . HIS A 1 101 ? -17.533 1.272 -8.501 1.00 64.69 101 HIS A C 1
ATOM 800 O O . HIS A 1 101 ? -17.327 2.460 -8.715 1.00 64.69 101 HIS A O 1
ATOM 806 N N . SER A 1 102 ? -17.665 0.371 -9.489 1.00 61.28 102 SER A N 1
ATO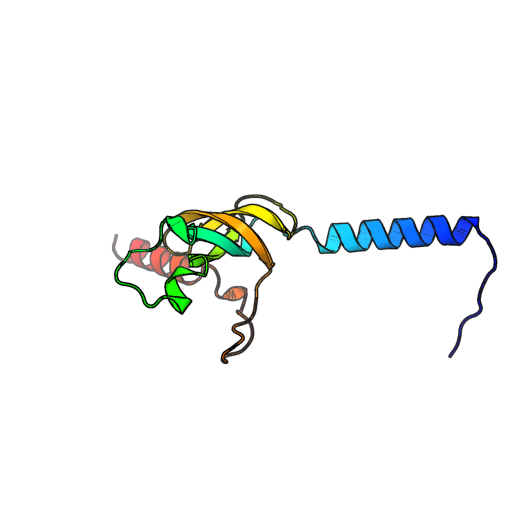M 807 C CA . SER A 1 102 ? -17.795 0.643 -10.944 1.00 61.28 102 SER A CA 1
ATOM 808 C C . SER A 1 102 ? -16.576 1.242 -11.702 1.00 61.28 102 SER A C 1
ATOM 810 O O . SER A 1 102 ? -15.637 1.759 -11.111 1.00 61.28 102 SER A O 1
ATOM 812 N N . PHE A 1 103 ? -16.641 1.144 -13.043 1.00 61.59 103 PHE A N 1
ATOM 813 C CA . PHE A 1 103 ? -15.671 1.407 -14.138 1.00 61.59 103 PHE A CA 1
ATOM 814 C C . PHE A 1 103 ? -14.683 0.292 -14.528 1.00 61.59 103 PHE A C 1
ATOM 816 O O . PHE A 1 103 ? -13.935 0.460 -15.487 1.00 61.59 103 PHE A O 1
ATOM 823 N N . GLY A 1 104 ? -14.738 -0.878 -13.889 1.00 68.44 104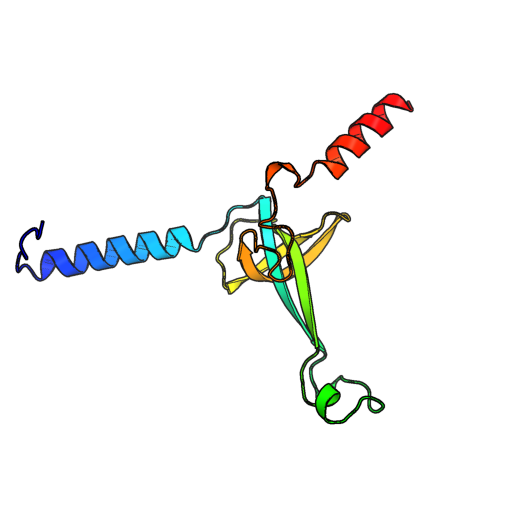 GLY A N 1
ATOM 824 C CA . GLY A 1 104 ? -13.906 -2.026 -14.275 1.00 68.44 104 GLY A CA 1
ATOM 825 C C . GLY A 1 104 ? -12.512 -2.042 -13.626 1.00 68.44 104 GLY A C 1
ATOM 826 O O . GLY A 1 104 ? -12.229 -1.250 -12.719 1.00 68.44 104 GLY A O 1
ATOM 827 N N . PRO A 1 105 ? -11.650 -3.005 -14.004 1.00 70.19 105 PRO A N 1
ATOM 828 C CA . PRO A 1 105 ? -10.296 -3.098 -13.472 1.00 70.19 105 PRO A CA 1
ATOM 829 C C . PRO A 1 105 ? -9.434 -1.928 -13.955 1.00 70.19 105 PRO A C 1
ATOM 831 O O . PRO A 1 105 ? -9.647 -1.379 -15.034 1.00 70.19 105 PRO A O 1
ATOM 834 N N . GLN A 1 106 ? -8.429 -1.568 -13.159 1.00 73.56 106 GLN A N 1
ATOM 835 C CA . GLN A 1 106 ? -7.434 -0.588 -13.579 1.00 73.56 106 GLN A CA 1
ATOM 836 C C . GLN A 1 106 ? -6.642 -1.135 -14.774 1.00 73.56 106 GLN A C 1
ATOM 838 O O . GLN A 1 106 ? -6.101 -2.241 -14.701 1.00 73.56 106 GLN A O 1
ATOM 843 N N . ILE A 1 107 ? -6.570 -0.338 -15.843 1.00 84.31 107 ILE A N 1
ATOM 844 C CA . ILE A 1 107 ? -5.862 -0.656 -17.089 1.00 84.31 107 ILE A CA 1
ATOM 845 C C . ILE A 1 107 ? -4.364 -0.374 -16.877 1.00 84.31 107 ILE A C 1
ATOM 847 O O . ILE A 1 107 ? -4.002 0.795 -16.682 1.00 84.31 107 ILE A O 1
ATOM 851 N N . PRO A 1 108 ? -3.488 -1.399 -16.861 1.00 82.75 108 PRO A N 1
ATOM 852 C CA . PRO A 1 108 ? -2.074 -1.219 -16.538 1.00 82.75 108 PRO A CA 1
ATOM 853 C C . PRO A 1 108 ? -1.336 -0.256 -17.473 1.00 82.75 108 PRO A C 1
ATOM 855 O O . PRO A 1 108 ? -0.464 0.485 -17.031 1.00 82.75 108 PRO A O 1
ATOM 858 N N . GLU A 1 109 ? -1.723 -0.210 -18.745 1.00 84.06 109 GLU A N 1
ATOM 859 C CA . GLU A 1 109 ? -1.117 0.622 -19.789 1.00 84.06 109 GLU A CA 1
ATOM 860 C C . GLU A 1 109 ? -1.275 2.126 -19.516 1.00 84.06 109 GLU A C 1
ATOM 862 O O . GLU A 1 109 ? -0.486 2.933 -20.002 1.00 84.06 109 GLU A O 1
ATOM 867 N N . PHE A 1 110 ? -2.267 2.524 -18.712 1.00 84.38 110 PHE A N 1
ATOM 868 C CA . PHE A 1 110 ? -2.441 3.920 -18.306 1.00 84.38 110 PHE A CA 1
ATOM 869 C C . PHE A 1 110 ? -1.564 4.332 -17.122 1.00 84.38 110 PHE A C 1
ATOM 871 O O . PHE A 1 110 ? -1.450 5.527 -16.828 1.00 84.38 110 PHE A O 1
ATOM 878 N N . ILE A 1 111 ? -0.912 3.386 -16.443 1.00 85.19 111 ILE A N 1
ATOM 879 C CA . ILE A 1 111 ? 0.016 3.708 -15.361 1.00 85.19 111 ILE A CA 1
ATOM 880 C C . ILE A 1 111 ? 1.238 4.411 -15.963 1.00 85.19 111 ILE A C 1
ATOM 882 O O . ILE A 1 111 ? 1.930 3.873 -16.818 1.00 85.19 111 ILE A O 1
ATOM 886 N N . GLY A 1 112 ? 1.513 5.634 -15.509 1.00 83.44 112 GLY A N 1
ATOM 887 C CA . GLY A 1 112 ? 2.646 6.434 -15.988 1.00 83.44 112 GLY A CA 1
ATOM 888 C C . GLY A 1 112 ? 2.379 7.242 -17.263 1.00 83.44 112 GLY A C 1
ATOM 889 O O . GLY A 1 112 ? 3.168 8.134 -17.570 1.00 83.44 112 GLY A O 1
ATOM 890 N N . LEU A 1 113 ? 1.244 7.043 -17.954 1.00 88.25 113 LEU A N 1
ATOM 891 C CA . LEU A 1 113 ? 0.905 7.806 -19.166 1.00 88.25 113 LEU A CA 1
ATOM 892 C C . LEU A 1 113 ? 0.872 9.319 -18.904 1.00 88.25 113 LEU A C 1
ATOM 894 O O . LEU A 1 113 ? 1.363 10.106 -19.707 1.00 88.25 113 LEU A O 1
ATOM 898 N N . GLY A 1 114 ? 0.340 9.737 -17.754 1.00 86.44 114 GLY A N 1
ATOM 899 C CA . GLY A 1 114 ? 0.319 11.151 -17.380 1.00 86.44 114 GLY A CA 1
ATOM 900 C C . GLY A 1 114 ? 1.718 11.757 -17.231 1.00 86.44 114 GLY A C 1
ATOM 901 O O . GLY A 1 114 ? 1.919 12.909 -17.605 1.00 86.44 114 GLY A O 1
ATOM 902 N N . ASP A 1 115 ? 2.684 11.000 -16.707 1.00 86.44 115 ASP A N 1
ATOM 903 C CA . ASP A 1 115 ? 4.064 11.475 -16.560 1.00 86.44 115 ASP A CA 1
ATOM 904 C C . ASP A 1 115 ? 4.770 11.566 -17.912 1.00 86.44 115 ASP A C 1
ATOM 906 O O . ASP A 1 115 ? 5.444 12.562 -18.171 1.00 86.44 115 ASP A O 1
ATOM 910 N N . PHE A 1 116 ? 4.537 10.587 -18.791 1.00 88.25 116 PHE A N 1
ATOM 911 C CA . PHE A 1 116 ? 5.022 10.594 -20.171 1.00 88.25 116 PHE A CA 1
ATOM 912 C C . PHE A 1 116 ? 4.467 11.774 -20.985 1.00 88.25 116 PHE A C 1
ATOM 914 O O . PHE A 1 116 ? 5.217 12.511 -21.616 1.00 88.25 116 PHE A O 1
ATOM 921 N N . LEU A 1 117 ? 3.157 12.032 -20.928 1.00 91.00 117 LEU A N 1
ATOM 922 C CA . LEU A 1 117 ? 2.565 13.179 -21.630 1.00 91.00 117 LEU A CA 1
ATOM 923 C C . LEU A 1 117 ? 3.126 14.513 -21.113 1.00 91.00 117 LEU A C 1
ATOM 925 O O . LEU A 1 117 ? 3.409 15.420 -21.892 1.00 91.00 117 LEU A O 1
ATOM 929 N N . ARG A 1 118 ? 3.354 14.622 -19.798 1.00 88.81 118 ARG A N 1
ATOM 930 C CA . ARG A 1 118 ? 3.990 15.801 -19.195 1.00 88.81 118 ARG A CA 1
ATOM 931 C C . ARG A 1 118 ? 5.465 15.960 -19.577 1.00 88.81 118 ARG A C 1
ATOM 933 O O . ARG A 1 118 ? 5.951 17.089 -19.540 1.00 88.81 118 ARG A O 1
ATOM 940 N N . SER A 1 119 ? 6.204 14.885 -19.871 1.00 89.94 119 SER A N 1
ATOM 941 C CA . SER A 1 119 ? 7.584 15.012 -20.365 1.00 89.94 119 SER A CA 1
ATOM 942 C C . SER A 1 119 ? 7.603 15.552 -21.791 1.00 89.94 119 SER A C 1
ATOM 944 O O . SER A 1 119 ? 8.317 16.517 -22.035 1.00 89.94 119 SER A O 1
ATOM 946 N N . LEU A 1 120 ? 6.735 15.036 -22.669 1.00 92.56 120 LEU A N 1
ATOM 947 C CA . LEU A 1 120 ? 6.599 15.525 -24.046 1.00 92.56 120 LEU A CA 1
ATOM 948 C C . LEU A 1 120 ? 6.251 17.020 -24.116 1.00 92.56 120 LEU A C 1
ATOM 950 O O . LEU A 1 120 ? 6.849 17.749 -24.899 1.00 92.56 120 LEU A O 1
ATOM 954 N N . TRP A 1 121 ? 5.316 17.504 -23.287 1.00 90.69 121 TRP A N 1
ATOM 955 C CA . TRP A 1 121 ? 4.977 18.935 -23.267 1.00 90.69 121 TRP A CA 1
ATOM 956 C C . TRP A 1 121 ? 6.154 19.822 -22.856 1.00 90.69 121 TRP A C 1
ATOM 958 O O . TRP A 1 121 ? 6.392 20.843 -23.488 1.00 90.69 121 TRP A O 1
ATOM 968 N N . ARG A 1 122 ? 6.940 19.409 -21.855 1.00 90.06 122 ARG A N 1
ATOM 969 C CA . ARG A 1 122 ? 8.118 20.175 -21.419 1.00 90.06 122 ARG A CA 1
ATOM 970 C C . ARG A 1 122 ? 9.219 20.261 -22.474 1.00 90.06 122 ARG A C 1
ATOM 972 O O . ARG A 1 122 ? 9.951 21.240 -22.471 1.00 90.06 122 ARG A O 1
ATOM 979 N N . GLU A 1 123 ? 9.347 19.255 -23.335 1.00 85.69 123 GLU A N 1
ATOM 980 C CA . GLU A 1 123 ? 10.309 19.260 -24.445 1.00 85.69 123 GLU A CA 1
ATOM 981 C C . GLU A 1 123 ? 9.874 20.177 -25.596 1.00 85.69 123 GLU A C 1
ATOM 983 O O . GLU A 1 123 ? 10.726 20.685 -26.311 1.00 85.69 123 GLU A O 1
ATOM 988 N N . SER A 1 124 ? 8.568 20.404 -25.772 1.00 80.38 124 SER A N 1
ATOM 989 C CA . SER A 1 124 ? 8.031 21.270 -26.830 1.00 80.38 124 SER A CA 1
ATOM 990 C C . SER A 1 124 ? 8.009 22.761 -26.466 1.00 80.38 124 SER A C 1
ATOM 992 O O . SER A 1 124 ? 7.881 23.586 -27.368 1.00 80.38 124 SER A O 1
ATOM 994 N N . ASP A 1 125 ? 8.079 23.095 -25.175 1.00 70.31 125 ASP A N 1
ATOM 995 C CA . ASP A 1 125 ? 8.075 24.474 -24.657 1.00 70.31 125 ASP A CA 1
ATOM 996 C C . ASP A 1 125 ? 9.496 25.071 -24.507 1.00 70.31 125 ASP A C 1
ATOM 998 O O . ASP A 1 125 ? 9.638 26.204 -24.036 1.00 70.31 125 ASP A O 1
ATOM 1002 N N . GLY A 1 126 ? 10.545 24.315 -24.861 1.00 53.78 126 GLY A N 1
ATOM 1003 C CA . GLY A 1 126 ? 11.953 24.739 -24.849 1.00 53.78 126 GLY A CA 1
ATOM 1004 C C . GLY A 1 126 ? 12.516 24.925 -26.249 1.00 53.78 126 GLY A C 1
ATOM 1005 O O . GLY A 1 126 ? 13.308 25.878 -26.423 1.00 53.78 126 GLY A O 1
#

Secondary structure (DSSP, 8-state):
-PPP----HHHHHHHHHHHHHHHHHHTEEPTT-EEEEEEEEE-GGGS-TTS-HHHHHS-EEEEEEEEESS-EETTSEEEEE-TTS-EEEEEEEEES---SSSS-S--GGGTTHHHHHHHHHHHH--

Mean predicted aligned error: 12.22 Å

Nearest PDB structures (foldseek):
  3vki-assembly1_A  TM=7.279E-01  e=9.417E-02  Salmonella enterica subsp. enterica serovar Typhimurium
  3tee-assembly1_A  TM=7.232E-01  e=1.952E-01  Salmonella enterica subsp. enterica serovar Typhimurium
  5lvc-assembly1_a  TM=2.735E-01  e=1.846E+00  Kobuvirus aichi
  5aoo-assembly1_A  TM=2.698E-01  e=2.500E+00  Kobuvirus aichi

Radius of gyration: 21.79 Å; Cα contacts (8 Å, |Δi|>4): 175; chains: 1; bounding box: 32×69×48 Å

Solvent-accessible surface area (backbone atoms only — not comparable to full-atom values): 7458 Å² total; per-residue (Å²): 136,89,78,86,86,79,94,46,80,74,56,51,59,54,52,54,51,52,49,48,56,49,55,55,56,72,38,50,45,54,51,60,43,48,30,31,28,37,43,77,76,34,53,36,89,70,44,62,89,85,52,58,68,75,70,26,72,45,61,45,70,45,75,51,63,22,27,27,74,51,68,44,44,66,70,37,80,43,51,23,39,28,97,87,71,48,77,49,73,25,30,27,73,39,72,62,64,52,49,91,82,64,90,54,64,72,62,71,82,61,63,62,44,69,59,53,56,54,51,56,54,60,64,74,77,108

pLDDT: mean 80.68, std 19.31, range [31.78, 97.75]

Sequence (126 aa):
MFVAYLHSSKVRENVDGILQDRQERERKVKKGSWVQIEWTLLEPQERPSHLPAETRAVPLRMRAKGCLEKDAALGERVSVRTVCGRTLTGVATAENPPYTHSFGPQIPEFIGLGDFLRSLWRESDG